Protein AF-A0A2T7M552-F1 (afdb_monomer_lite)

Secondary structure (DSSP, 8-state):
----------PPPEE-TTT--EE-EEEEEEEETTEEEEEEEEPPP--TT-HHHHHHHHHHHHHHTT-

Sequence (67 aa):
MDSKKRDLHQRAAFMCPTCKQPVSSEIHRHKSLGIFVPVWRAGPCENPDCLEYAAARERRARHRSRH

Radius of gyration: 17.25 Å; chains: 1; bounding box: 42×28×50 Å

Foldseek 3Di:
DDPPPPCPPPDPFDADPFPRDGADWDWDWDDDPNDTDTDIDGDQDPDPPTPSNVVVVVVVVVVVVVD

pLDDT: mean 82.76, std 12.22, range [46.31, 95.25]

Structure (mm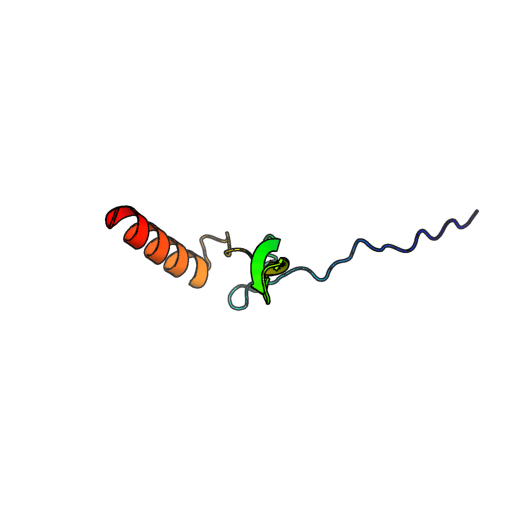CIF, N/CA/C/O backbone):
data_AF-A0A2T7M552-F1
#
_entry.id   AF-A0A2T7M552-F1
#
loop_
_atom_site.group_PDB
_atom_site.id
_atom_site.type_symbol
_atom_site.label_atom_id
_atom_site.label_alt_id
_atom_site.label_comp_id
_atom_site.label_asym_id
_atom_site.label_entity_id
_atom_site.label_seq_id
_atom_site.pdbx_PDB_ins_code
_atom_site.Cartn_x
_atom_site.Cartn_y
_atom_site.Cartn_z
_atom_site.occupancy
_atom_site.B_iso_or_equiv
_atom_site.auth_seq_id
_atom_site.auth_comp_id
_atom_site.auth_asym_id
_atom_site.auth_atom_id
_atom_site.pdbx_PDB_model_num
ATOM 1 N N . MET A 1 1 ? 26.904 -5.464 30.310 1.00 46.31 1 MET A N 1
ATOM 2 C CA . MET A 1 1 ? 26.716 -4.955 28.938 1.00 46.31 1 MET A CA 1
ATOM 3 C C . MET A 1 1 ? 25.641 -5.796 28.268 1.00 46.31 1 MET A C 1
ATOM 5 O O . MET A 1 1 ? 25.980 -6.827 27.720 1.00 46.31 1 MET A O 1
ATOM 9 N N . ASP A 1 2 ? 24.363 -5.424 28.366 1.00 54.03 2 ASP A N 1
ATOM 10 C CA . ASP A 1 2 ? 23.317 -6.011 27.509 1.00 54.03 2 ASP A CA 1
ATOM 11 C C . ASP A 1 2 ? 22.182 -4.991 27.346 1.00 54.03 2 ASP A C 1
ATOM 13 O O . ASP A 1 2 ? 21.133 -5.038 27.981 1.00 54.03 2 ASP A O 1
ATOM 17 N N . SER A 1 3 ? 22.456 -3.951 26.555 1.00 53.88 3 SER A N 1
ATOM 18 C CA . SER A 1 3 ? 21.422 -3.022 26.097 1.00 53.88 3 SER A CA 1
ATOM 19 C C . SER A 1 3 ? 20.651 -3.690 24.967 1.00 53.88 3 SER A C 1
ATOM 21 O O . SER A 1 3 ? 20.855 -3.383 23.792 1.00 53.88 3 SER A O 1
ATOM 23 N N . LYS A 1 4 ? 19.751 -4.613 25.313 1.00 61.22 4 LYS A N 1
ATOM 24 C CA . LYS A 1 4 ? 18.778 -5.159 24.369 1.00 61.22 4 LYS A CA 1
ATOM 25 C C . LYS A 1 4 ? 17.724 -4.088 24.085 1.00 61.22 4 LYS A C 1
ATOM 27 O O . LYS A 1 4 ? 16.648 -4.054 24.680 1.00 61.22 4 LYS A O 1
ATOM 32 N N . LYS A 1 5 ? 18.080 -3.140 23.211 1.00 61.62 5 LYS A N 1
ATOM 33 C CA . LYS A 1 5 ? 17.149 -2.160 22.647 1.00 61.62 5 LYS A CA 1
ATOM 34 C C . LYS A 1 5 ? 16.010 -2.949 22.011 1.00 61.62 5 LYS A C 1
ATOM 36 O O . LYS A 1 5 ? 16.230 -3.717 21.081 1.00 61.62 5 LYS A O 1
ATOM 41 N N . ARG A 1 6 ? 14.806 -2.797 22.563 1.00 58.97 6 ARG A N 1
ATOM 42 C CA . ARG A 1 6 ? 13.574 -3.326 21.974 1.00 58.97 6 ARG A CA 1
ATOM 43 C C . ARG A 1 6 ? 13.475 -2.766 20.560 1.00 58.97 6 ARG A C 1
ATOM 45 O O . ARG A 1 6 ? 13.300 -1.558 20.400 1.00 58.97 6 ARG A O 1
ATOM 52 N N . ASP A 1 7 ? 13.647 -3.630 19.568 1.00 58.94 7 ASP A N 1
ATOM 53 C CA . ASP A 1 7 ? 13.466 -3.284 18.167 1.00 58.94 7 ASP A CA 1
ATOM 54 C C . ASP A 1 7 ? 11.975 -2.998 17.936 1.00 58.94 7 ASP A C 1
ATOM 56 O O . ASP A 1 7 ? 11.157 -3.893 17.752 1.00 58.94 7 ASP A O 1
ATOM 60 N N . LEU A 1 8 ? 11.600 -1.725 18.063 1.00 57.38 8 LEU A N 1
ATOM 61 C CA . LEU A 1 8 ? 10.266 -1.210 17.740 1.00 57.38 8 LEU A CA 1
ATOM 62 C C . LEU A 1 8 ? 10.105 -0.981 16.223 1.00 57.38 8 LEU A C 1
ATOM 64 O O . LEU A 1 8 ? 9.098 -0.418 15.791 1.00 57.38 8 LEU A O 1
ATOM 68 N N . HIS A 1 9 ? 11.097 -1.370 15.416 1.00 56.25 9 HIS A N 1
ATOM 69 C CA . HIS A 1 9 ? 11.205 -1.000 14.008 1.00 56.25 9 HIS A CA 1
ATOM 70 C C . HIS A 1 9 ? 10.868 -2.121 13.033 1.00 56.25 9 HIS A C 1
ATOM 72 O O . HIS A 1 9 ? 10.611 -1.813 11.869 1.00 56.25 9 HIS A O 1
ATOM 78 N N . GLN A 1 10 ? 10.761 -3.373 13.479 1.00 63.44 10 GLN A N 1
ATOM 79 C CA . GLN A 1 10 ? 10.249 -4.465 12.655 1.00 63.44 10 GLN A CA 1
ATOM 80 C C . GLN A 1 10 ? 8.724 -4.335 12.444 1.00 63.44 10 GLN A C 1
ATOM 82 O O . GLN A 1 10 ? 7.927 -5.175 12.862 1.00 63.44 10 GLN A O 1
ATOM 87 N N . ARG A 1 11 ? 8.276 -3.254 11.793 1.00 66.12 11 ARG A N 1
ATOM 88 C CA . ARG A 1 11 ? 6.934 -3.188 11.208 1.00 66.12 11 ARG A CA 1
ATOM 89 C C . ARG A 1 11 ? 6.827 -4.324 10.195 1.00 66.12 11 ARG A C 1
ATOM 91 O O . ARG A 1 11 ? 7.728 -4.497 9.377 1.00 66.12 11 ARG A O 1
ATOM 98 N N . ALA A 1 12 ? 5.743 -5.096 10.255 1.00 74.69 12 ALA A N 1
ATOM 99 C CA . ALA A 1 12 ? 5.494 -6.145 9.274 1.00 74.69 12 ALA A CA 1
ATOM 100 C C . ALA A 1 12 ? 5.559 -5.542 7.860 1.00 74.69 12 ALA A C 1
ATOM 102 O O . ALA A 1 12 ? 4.852 -4.577 7.563 1.00 74.69 12 ALA A O 1
ATOM 103 N N . ALA A 1 13 ? 6.445 -6.076 7.017 1.00 80.31 13 ALA A N 1
ATOM 104 C CA . ALA A 1 13 ? 6.593 -5.615 5.645 1.00 80.31 13 ALA A CA 1
ATOM 105 C C . ALA A 1 13 ? 5.303 -5.898 4.863 1.00 80.31 13 ALA A C 1
ATOM 107 O O . ALA A 1 13 ? 4.721 -6.980 4.975 1.00 80.31 13 ALA A O 1
ATOM 108 N N . PHE A 1 14 ? 4.859 -4.937 4.053 1.00 89.31 14 PHE A N 1
ATOM 109 C CA . PHE A 1 14 ? 3.775 -5.183 3.111 1.00 89.31 14 PHE A CA 1
ATOM 110 C C . PHE A 1 14 ? 4.296 -6.050 1.966 1.00 89.31 14 PHE A C 1
ATOM 112 O O . PHE A 1 14 ? 5.366 -5.789 1.423 1.00 89.31 14 PHE A O 1
ATOM 119 N N . MET A 1 15 ? 3.530 -7.074 1.596 1.00 89.94 15 MET A N 1
ATOM 120 C CA . MET A 1 15 ? 3.882 -8.008 0.528 1.00 89.94 15 MET A CA 1
ATOM 121 C C . MET A 1 15 ? 2.869 -7.908 -0.607 1.00 89.94 15 MET A C 1
ATOM 123 O O . MET A 1 15 ? 1.661 -7.838 -0.366 1.00 89.94 15 MET A O 1
ATOM 127 N N . CYS A 1 16 ? 3.343 -7.956 -1.850 1.00 89.56 16 CYS A N 1
ATOM 128 C CA . CYS A 1 16 ? 2.458 -8.069 -3.003 1.00 89.56 16 CYS A CA 1
ATOM 129 C C . CYS A 1 16 ? 1.713 -9.419 -2.956 1.00 89.56 16 CYS A C 1
ATOM 131 O O . CYS A 1 16 ? 2.361 -10.462 -2.835 1.00 89.56 16 CYS A O 1
ATOM 133 N N . PRO A 1 17 ? 0.374 -9.459 -3.095 1.00 87.06 17 PRO A N 1
ATOM 134 C CA . PRO A 1 17 ? -0.367 -10.718 -3.047 1.00 87.06 17 PRO A CA 1
ATOM 135 C C . PRO A 1 17 ? -0.027 -11.663 -4.210 1.00 87.06 17 PRO A C 1
ATOM 137 O O . PRO A 1 17 ? -0.145 -12.874 -4.024 1.00 87.06 17 PRO A O 1
ATOM 140 N N . THR A 1 18 ? 0.437 -11.133 -5.347 1.00 89.88 18 THR A N 1
ATOM 141 C CA . THR A 1 18 ? 0.730 -11.889 -6.576 1.00 89.88 18 THR A CA 1
ATOM 142 C C . THR A 1 18 ? 2.161 -12.419 -6.607 1.00 89.88 18 THR A C 1
ATOM 144 O O . THR A 1 18 ? 2.363 -13.627 -6.599 1.00 89.88 18 THR A O 1
ATOM 147 N N . CYS A 1 19 ? 3.167 -11.539 -6.599 1.00 90.31 19 CYS A N 1
ATOM 148 C CA . CYS A 1 19 ? 4.573 -11.949 -6.718 1.00 90.31 19 CYS A CA 1
ATOM 149 C C . CYS A 1 19 ? 5.272 -12.189 -5.371 1.00 90.31 19 CYS A C 1
ATOM 151 O O . CYS A 1 19 ? 6.442 -12.563 -5.356 1.00 90.31 19 CYS A O 1
ATOM 153 N N . LYS A 1 20 ? 4.582 -11.946 -4.244 1.00 89.94 20 LYS A N 1
ATOM 154 C CA . LYS A 1 20 ? 5.093 -12.110 -2.868 1.00 89.94 20 LYS A CA 1
ATOM 155 C C . LYS A 1 20 ? 6.365 -11.318 -2.541 1.00 89.94 20 LYS A C 1
ATOM 157 O O . LYS A 1 20 ? 6.991 -11.568 -1.519 1.00 89.94 20 LYS A O 1
ATOM 162 N N . GLN A 1 21 ? 6.721 -10.343 -3.373 1.00 89.62 21 GLN A N 1
ATOM 163 C CA . GLN A 1 21 ? 7.835 -9.436 -3.114 1.00 89.62 21 GLN A CA 1
ATOM 164 C C . GLN A 1 21 ? 7.433 -8.359 -2.095 1.00 89.62 21 GLN A C 1
ATOM 166 O O . GLN A 1 21 ? 6.261 -7.949 -2.085 1.00 89.62 21 GLN A O 1
ATOM 171 N N . PRO A 1 22 ? 8.380 -7.885 -1.264 1.00 89.00 22 PRO A N 1
ATOM 172 C CA . PRO A 1 22 ? 8.143 -6.753 -0.384 1.00 89.00 22 PRO A CA 1
ATOM 173 C C . PRO A 1 22 ? 7.843 -5.509 -1.217 1.00 89.00 22 PRO A C 1
ATOM 175 O O . PRO A 1 22 ? 8.467 -5.268 -2.250 1.00 89.00 22 PRO A O 1
ATOM 178 N N . VAL A 1 23 ? 6.874 -4.721 -0.768 1.00 90.81 23 VAL A N 1
ATOM 179 C CA . VAL A 1 23 ? 6.503 -3.453 -1.399 1.00 90.81 23 VAL A CA 1
ATOM 180 C C . VAL A 1 23 ? 6.707 -2.302 -0.428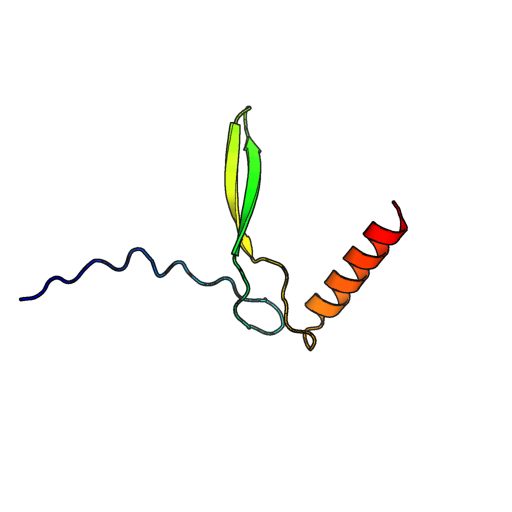 1.00 90.81 23 VAL A C 1
ATOM 182 O O . VAL A 1 23 ? 6.664 -2.478 0.795 1.00 90.81 23 VAL A O 1
ATOM 185 N N . SER A 1 24 ? 6.923 -1.109 -0.979 1.00 88.44 24 SER A N 1
ATOM 186 C CA . SER A 1 24 ? 6.994 0.116 -0.191 1.00 88.44 24 SER A CA 1
ATOM 187 C C . SER A 1 24 ? 5.686 0.328 0.578 1.00 88.44 24 SER A C 1
ATOM 189 O O . SER A 1 24 ? 4.599 -0.016 0.117 1.00 88.44 24 SER A O 1
ATOM 191 N N . SER A 1 25 ? 5.777 0.860 1.795 1.00 89.00 25 SER A N 1
ATOM 192 C CA . SER A 1 25 ? 4.605 1.249 2.581 1.00 89.00 25 SER A CA 1
ATOM 193 C C . SER A 1 25 ? 4.262 2.706 2.301 1.00 89.00 25 SER A C 1
ATOM 195 O O . SER A 1 25 ? 5.140 3.563 2.414 1.00 89.00 25 SER A O 1
ATOM 197 N N . GLU A 1 26 ? 2.998 3.009 2.037 1.00 91.00 26 GLU A N 1
ATOM 198 C CA . GLU A 1 26 ? 2.528 4.382 1.863 1.00 91.00 26 GLU A CA 1
ATOM 199 C C . GLU A 1 26 ? 1.556 4.787 2.977 1.00 91.00 26 GLU A C 1
ATOM 201 O O . GLU A 1 26 ? 0.810 3.964 3.514 1.00 91.00 26 GLU A O 1
ATOM 206 N N . ILE A 1 27 ? 1.587 6.068 3.358 1.00 91.00 27 ILE A N 1
ATOM 207 C CA . ILE A 1 27 ? 0.639 6.641 4.319 1.00 91.00 27 ILE A CA 1
ATOM 208 C C . ILE A 1 27 ? -0.503 7.271 3.536 1.00 91.00 27 ILE A C 1
ATOM 210 O O . ILE A 1 27 ? -0.320 8.279 2.853 1.00 91.00 27 ILE A O 1
ATOM 214 N N . HIS A 1 28 ? -1.704 6.734 3.700 1.00 90.50 28 HIS A N 1
ATOM 215 C CA . HIS A 1 28 ? -2.931 7.363 3.225 1.00 90.50 28 HIS A CA 1
ATOM 216 C C . HIS A 1 28 ? -3.619 8.092 4.367 1.00 90.50 28 HIS A C 1
ATOM 218 O O . HIS A 1 28 ? -3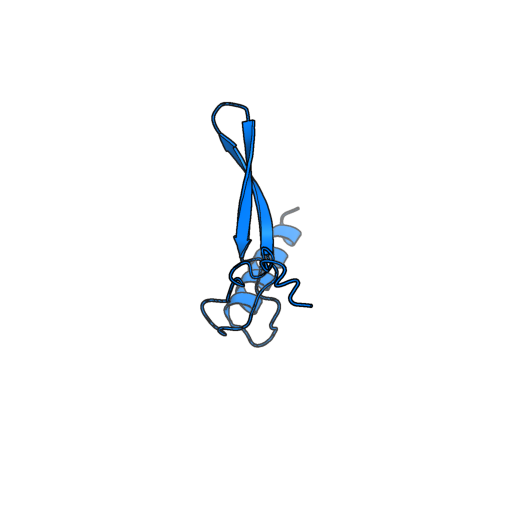.573 7.662 5.516 1.00 90.50 28 HIS A O 1
ATOM 224 N N . ARG A 1 29 ? -4.273 9.210 4.064 1.00 92.62 29 ARG A N 1
ATOM 225 C CA . ARG A 1 29 ? -5.083 9.940 5.041 1.00 92.62 29 ARG A CA 1
ATOM 226 C C . ARG A 1 29 ? -6.545 9.715 4.712 1.00 92.62 29 ARG A C 1
ATOM 228 O O . ARG A 1 29 ? -6.990 10.116 3.641 1.00 92.62 29 ARG A O 1
ATOM 235 N N . HIS A 1 30 ? -7.285 9.110 5.634 1.00 91.88 30 HIS A N 1
ATOM 236 C CA . HIS A 1 30 ? -8.739 9.045 5.524 1.00 91.88 30 HIS A CA 1
ATOM 237 C C . HIS A 1 30 ? -9.363 10.028 6.512 1.00 91.88 30 HIS A C 1
ATOM 239 O O . HIS A 1 30 ? -8.888 10.186 7.640 1.00 91.88 30 HIS A O 1
ATOM 245 N N . LYS A 1 31 ? -10.395 10.741 6.062 1.00 94.00 31 LYS A N 1
ATOM 246 C CA . LYS A 1 31 ? -11.104 11.696 6.906 1.00 94.00 31 LYS A CA 1
ATOM 247 C C . LYS A 1 31 ? -12.199 10.959 7.672 1.00 94.00 31 LYS A C 1
ATOM 249 O O . LYS A 1 31 ? -13.107 10.411 7.055 1.00 94.00 31 LYS A O 1
ATOM 254 N N . SER A 1 32 ? -12.121 10.990 8.995 1.00 93.69 32 SER A N 1
ATOM 255 C CA . SER A 1 32 ? -13.119 10.438 9.913 1.00 93.69 32 SER A CA 1
ATOM 256 C C . SER A 1 32 ? -13.560 11.519 10.873 1.00 93.69 32 SER A C 1
ATOM 258 O O . SER A 1 32 ? -12.712 12.123 11.516 1.00 93.69 32 SER A O 1
ATOM 260 N N . LEU A 1 33 ? -14.867 11.776 10.975 1.00 93.62 33 LEU A N 1
ATOM 261 C CA . LEU A 1 33 ? -15.434 12.708 11.965 1.00 93.62 33 LEU A CA 1
ATOM 262 C C . LEU A 1 33 ? -14.722 14.080 12.016 1.00 93.62 33 LEU A C 1
ATOM 264 O O . LEU A 1 33 ? -14.519 14.655 13.078 1.00 93.62 33 LEU A O 1
ATOM 268 N N . GLY A 1 34 ? -14.291 14.597 10.862 1.00 94.25 34 GLY A N 1
ATOM 269 C CA . GLY A 1 34 ? -13.595 15.886 10.769 1.00 94.25 34 GLY A CA 1
ATOM 270 C C . GLY A 1 34 ? -12.070 15.842 10.938 1.00 94.25 34 GLY A C 1
ATOM 271 O O . GLY A 1 34 ? -11.425 16.825 10.581 1.00 94.25 34 GLY A O 1
ATOM 272 N N . ILE A 1 35 ? -11.475 14.723 11.364 1.00 95.25 35 ILE A N 1
ATOM 273 C CA . ILE A 1 35 ? -10.017 14.560 11.503 1.00 95.25 35 ILE A CA 1
ATOM 274 C C . ILE A 1 35 ? -9.417 13.692 10.387 1.00 95.25 35 ILE A C 1
ATOM 276 O O . ILE A 1 35 ? -10.069 12.789 9.864 1.00 95.25 35 ILE A O 1
ATOM 280 N N . PHE A 1 36 ? -8.159 13.948 10.017 1.00 95.00 36 PHE A N 1
ATOM 281 C CA . PHE A 1 36 ? -7.415 13.131 9.049 1.00 95.00 36 PHE A CA 1
ATOM 282 C C . PHE A 1 36 ? -6.560 12.088 9.767 1.00 95.00 36 PHE A C 1
ATOM 284 O O . PHE A 1 36 ? -5.503 12.412 10.309 1.00 95.00 36 PHE A O 1
ATOM 291 N N . VAL A 1 37 ? -6.992 10.831 9.724 1.00 93.81 37 VAL A N 1
ATOM 292 C CA . VAL A 1 37 ? -6.288 9.713 10.357 1.00 93.81 37 VAL A CA 1
ATOM 293 C C . VAL A 1 37 ? -5.296 9.096 9.359 1.00 93.81 37 VAL A C 1
ATOM 295 O O . VAL A 1 37 ? -5.703 8.764 8.238 1.00 93.81 37 VAL A O 1
ATOM 298 N N . PRO A 1 38 ? -4.003 8.944 9.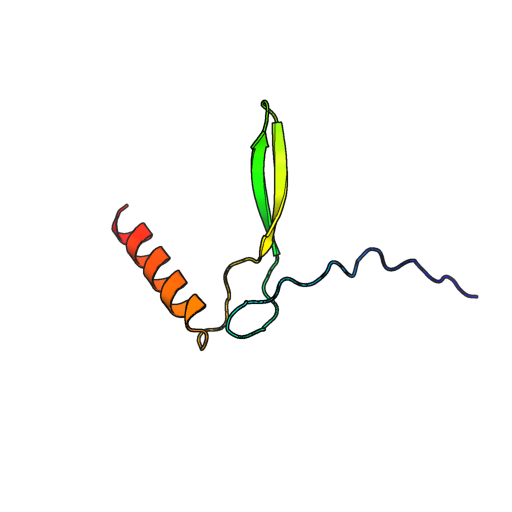718 1.00 92.75 38 PRO A N 1
ATOM 299 C CA . PRO A 1 38 ? -3.026 8.262 8.880 1.00 92.75 38 PRO A CA 1
ATOM 300 C C . PRO A 1 38 ? -3.226 6.745 8.947 1.00 92.75 38 PRO A C 1
ATOM 302 O O . PRO A 1 38 ? -3.296 6.155 10.023 1.00 92.75 38 PRO A O 1
ATOM 305 N N . VAL A 1 39 ? -3.273 6.108 7.786 1.00 90.81 39 VAL A N 1
ATOM 306 C CA . VAL A 1 39 ? -3.395 4.662 7.625 1.00 90.81 39 VAL A CA 1
ATOM 307 C C 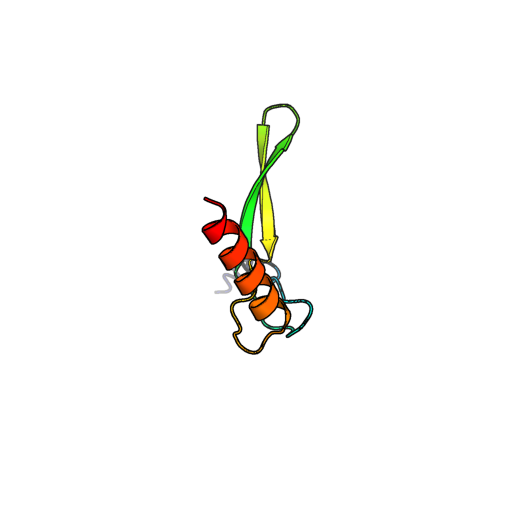. VAL A 1 39 ? -2.240 4.188 6.756 1.00 90.81 39 VAL A C 1
ATOM 309 O O . VAL A 1 39 ? -2.065 4.669 5.638 1.00 90.81 39 VAL A O 1
ATOM 312 N N . TRP A 1 40 ? -1.456 3.241 7.267 1.00 90.12 40 TRP A N 1
ATOM 313 C CA . TRP A 1 40 ? -0.410 2.579 6.491 1.00 90.12 40 TRP A CA 1
ATOM 314 C C . TRP A 1 40 ? -1.033 1.534 5.568 1.00 90.12 40 TRP A C 1
ATOM 316 O O . TRP A 1 40 ? -1.820 0.694 6.012 1.00 90.12 40 TRP A O 1
ATOM 326 N N . ARG A 1 41 ? -0.682 1.581 4.286 1.00 88.12 41 ARG A N 1
ATOM 327 C CA . ARG A 1 41 ? -1.120 0.621 3.271 1.00 88.12 41 ARG A CA 1
ATOM 328 C C . ARG A 1 41 ? 0.084 0.111 2.483 1.00 88.12 41 ARG A C 1
ATOM 330 O O . ARG A 1 41 ? 1.142 0.741 2.454 1.00 88.12 41 ARG A O 1
ATOM 337 N N . ALA A 1 42 ? -0.111 -1.037 1.843 1.00 89.50 42 ALA A N 1
ATOM 338 C CA . ALA A 1 42 ? 0.802 -1.523 0.825 1.00 89.50 42 ALA A CA 1
ATOM 339 C C . ALA A 1 42 ? 0.795 -0.543 -0.351 1.00 89.50 42 ALA A C 1
ATOM 341 O O . ALA A 1 42 ? -0.272 -0.255 -0.893 1.00 89.50 42 ALA A O 1
ATOM 342 N N . GLY A 1 43 ? 1.973 -0.056 -0.721 1.00 88.38 43 GLY A N 1
ATOM 343 C CA . GLY A 1 43 ? 2.176 0.722 -1.928 1.00 88.38 43 GLY A CA 1
ATOM 344 C C . GLY A 1 43 ? 1.987 -0.120 -3.191 1.00 88.38 43 GLY A C 1
ATOM 345 O O . GLY A 1 43 ? 1.810 -1.345 -3.124 1.00 88.38 43 GLY A O 1
ATOM 346 N N . PRO A 1 44 ? 2.022 0.519 -4.371 1.00 88.75 44 PRO A N 1
ATOM 347 C CA . PRO A 1 44 ? 2.008 -0.209 -5.629 1.00 88.75 44 PRO A CA 1
ATOM 348 C C . PRO A 1 44 ? 3.196 -1.173 -5.683 1.00 88.75 44 PRO A C 1
ATOM 350 O O . PRO A 1 44 ? 4.298 -0.848 -5.248 1.00 88.75 44 PRO A O 1
ATOM 353 N N . CYS A 1 45 ? 2.976 -2.359 -6.251 1.00 89.88 45 CYS A N 1
ATOM 354 C CA . CYS A 1 45 ? 4.096 -3.209 -6.634 1.00 89.88 45 CYS A CA 1
ATOM 355 C C . CYS A 1 45 ? 4.996 -2.422 -7.598 1.00 89.88 45 CYS A C 1
ATOM 357 O O . CYS A 1 45 ? 4.480 -1.625 -8.373 1.00 89.88 45 CYS A O 1
ATOM 359 N N . GLU A 1 46 ? 6.308 -2.631 -7.546 1.00 85.81 46 GLU A N 1
ATOM 360 C CA . GLU A 1 46 ? 7.276 -1.996 -8.458 1.00 85.81 46 GLU A CA 1
ATOM 361 C C . GLU A 1 46 ? 8.003 -3.034 -9.326 1.00 85.81 46 GLU A C 1
ATOM 363 O O . GLU A 1 46 ? 8.867 -2.686 -10.124 1.00 85.81 46 GLU A O 1
ATOM 368 N N . ASN A 1 47 ? 7.635 -4.314 -9.190 1.00 87.38 47 ASN A N 1
ATOM 369 C CA . ASN A 1 47 ? 8.214 -5.401 -9.967 1.00 87.38 47 ASN A CA 1
ATOM 370 C C . ASN A 1 47 ? 7.622 -5.413 -11.394 1.00 87.38 47 ASN A C 1
ATOM 372 O O . ASN A 1 47 ? 6.433 -5.721 -11.525 1.00 87.38 47 ASN A O 1
ATOM 376 N N . PRO A 1 48 ? 8.421 -5.149 -12.448 1.00 84.31 48 PRO A N 1
ATOM 377 C CA . PRO A 1 48 ? 7.953 -5.126 -13.833 1.00 84.31 48 PRO A CA 1
ATOM 378 C C . PRO A 1 48 ? 7.391 -6.462 -14.326 1.00 84.31 48 PRO A C 1
ATOM 380 O O . PRO A 1 48 ? 6.493 -6.457 -15.165 1.00 84.31 48 PRO A O 1
ATOM 383 N N . ASP A 1 49 ? 7.851 -7.581 -13.766 1.00 86.56 49 ASP A N 1
ATOM 384 C CA . ASP A 1 49 ? 7.401 -8.929 -14.130 1.00 86.56 49 ASP A CA 1
ATOM 385 C C . ASP A 1 49 ? 6.079 -9.321 -13.445 1.00 86.56 49 ASP A C 1
ATOM 387 O O . ASP A 1 49 ? 5.521 -10.393 -13.681 1.00 86.56 49 ASP A O 1
ATOM 391 N N . CYS A 1 50 ? 5.551 -8.468 -12.562 1.00 89.31 50 CYS A N 1
ATOM 392 C CA . CYS A 1 50 ? 4.308 -8.733 -11.853 1.00 89.31 50 CYS A CA 1
ATOM 393 C C . CYS A 1 50 ? 3.087 -8.317 -12.686 1.00 89.31 50 CYS A C 1
ATOM 395 O O . CYS A 1 50 ? 2.959 -7.167 -13.106 1.00 89.31 50 CYS A O 1
ATOM 397 N N . LEU A 1 51 ? 2.113 -9.220 -12.827 1.00 85.00 51 LEU A N 1
ATOM 398 C CA . LEU A 1 51 ? 0.854 -8.935 -13.531 1.00 85.00 51 LEU A CA 1
ATOM 399 C C . LEU A 1 51 ? 0.100 -7.738 -12.925 1.00 85.00 51 LEU A C 1
ATOM 401 O O . LEU A 1 51 ? -0.428 -6.896 -13.651 1.00 85.00 51 LEU A O 1
ATOM 405 N N . GLU A 1 52 ? 0.111 -7.613 -11.595 1.00 84.12 52 GLU A N 1
ATOM 406 C CA . GLU A 1 52 ? -0.509 -6.474 -10.908 1.00 84.12 52 GLU A CA 1
ATOM 407 C C . GLU A 1 52 ? 0.217 -5.154 -11.189 1.00 84.12 52 GLU A C 1
ATOM 409 O O . GLU A 1 52 ? -0.428 -4.106 -11.256 1.00 84.12 52 GLU A O 1
ATOM 414 N N . TYR A 1 53 ? 1.539 -5.185 -11.394 1.00 85.25 53 TYR A N 1
ATOM 415 C CA . TYR A 1 53 ? 2.292 -3.998 -11.796 1.00 85.25 53 TYR A CA 1
ATOM 416 C C . TYR A 1 53 ? 1.889 -3.539 -13.194 1.00 85.25 53 TYR A C 1
ATOM 418 O O . TYR A 1 53 ? 1.586 -2.360 -13.381 1.00 85.25 53 TYR A O 1
ATOM 426 N N . ALA A 1 54 ? 1.818 -4.463 -14.157 1.00 84.00 54 ALA A N 1
ATOM 427 C CA . ALA A 1 54 ? 1.393 -4.157 -15.520 1.00 84.00 54 ALA A CA 1
ATOM 428 C C . ALA A 1 54 ? -0.021 -3.550 -15.540 1.00 84.00 54 ALA A C 1
ATOM 430 O O . ALA A 1 54 ? -0.217 -2.449 -16.062 1.00 84.00 54 ALA A O 1
ATOM 431 N N . ALA A 1 55 ? -0.978 -4.185 -14.855 1.00 84.50 55 ALA A N 1
ATOM 432 C CA . ALA A 1 55 ? -2.348 -3.687 -14.751 1.00 84.50 55 ALA A CA 1
ATOM 433 C C . ALA A 1 55 ? -2.425 -2.317 -14.047 1.00 84.50 55 ALA A C 1
ATOM 435 O O . ALA A 1 55 ? -3.144 -1.417 -14.487 1.00 84.50 55 ALA A O 1
ATOM 436 N N . ALA A 1 56 ? -1.671 -2.112 -12.962 1.00 84.38 56 ALA A N 1
ATOM 437 C CA . ALA A 1 56 ? -1.610 -0.822 -12.276 1.00 84.38 56 ALA A CA 1
ATOM 438 C C . ALA A 1 56 ? -0.996 0.277 -13.157 1.00 84.38 56 ALA A C 1
ATOM 440 O O . ALA A 1 56 ? -1.482 1.414 -13.146 1.00 84.38 56 ALA A O 1
ATOM 441 N N . ARG A 1 57 ? 0.035 -0.054 -13.939 1.00 84.75 57 ARG A N 1
ATOM 442 C CA . ARG A 1 57 ? 0.679 0.862 -14.885 1.00 84.75 57 ARG A CA 1
ATOM 443 C C . ARG A 1 57 ? -0.290 1.291 -15.980 1.00 84.75 57 ARG A C 1
ATOM 445 O O . ARG A 1 57 ? -0.403 2.485 -16.253 1.00 84.75 57 ARG A O 1
ATOM 452 N N . GLU A 1 58 ? -1.047 0.355 -16.542 1.00 84.31 58 GLU A N 1
ATOM 453 C CA . GLU A 1 58 ? -2.092 0.647 -17.526 1.00 84.31 58 GLU A CA 1
ATOM 454 C C . GLU A 1 58 ? -3.205 1.529 -16.950 1.00 84.31 58 GLU A C 1
ATOM 456 O O . GLU A 1 58 ? -3.589 2.523 -17.572 1.00 84.31 58 GLU A O 1
ATOM 461 N N . ARG A 1 59 ? -3.697 1.226 -15.738 1.00 85.56 59 ARG A N 1
ATOM 462 C CA . ARG A 1 59 ? -4.696 2.060 -15.044 1.00 85.56 59 ARG A CA 1
ATOM 463 C C . ARG A 1 59 ? -4.203 3.500 -14.866 1.00 85.56 59 ARG A C 1
ATOM 465 O O . ARG A 1 59 ? -4.947 4.440 -15.147 1.00 85.56 59 ARG A O 1
ATOM 472 N N . ARG A 1 60 ? -2.944 3.683 -14.448 1.00 83.81 60 ARG A N 1
ATOM 473 C CA . ARG A 1 60 ? -2.319 5.010 -14.291 1.00 83.81 60 ARG A CA 1
ATOM 474 C C . ARG A 1 60 ? -2.160 5.736 -15.626 1.00 83.81 60 ARG A C 1
ATOM 476 O O . ARG A 1 60 ? -2.462 6.925 -15.694 1.00 83.81 60 ARG A O 1
ATOM 483 N N . ALA A 1 61 ? -1.742 5.035 -16.681 1.00 84.75 61 ALA A N 1
ATOM 484 C CA . ALA A 1 61 ? -1.638 5.607 -18.022 1.00 84.75 61 ALA A CA 1
ATOM 485 C C . ALA A 1 61 ? -3.001 6.114 -18.516 1.00 84.75 61 ALA A C 1
ATOM 487 O O . ALA A 1 61 ? -3.113 7.267 -18.922 1.00 84.75 61 ALA A O 1
ATOM 488 N N . ARG A 1 62 ? -4.060 5.304 -18.370 1.00 86.44 62 ARG A N 1
ATOM 489 C CA . ARG A 1 62 ? -5.432 5.699 -18.729 1.00 86.44 62 ARG A CA 1
ATOM 490 C C . ARG A 1 62 ? -5.924 6.909 -17.943 1.00 86.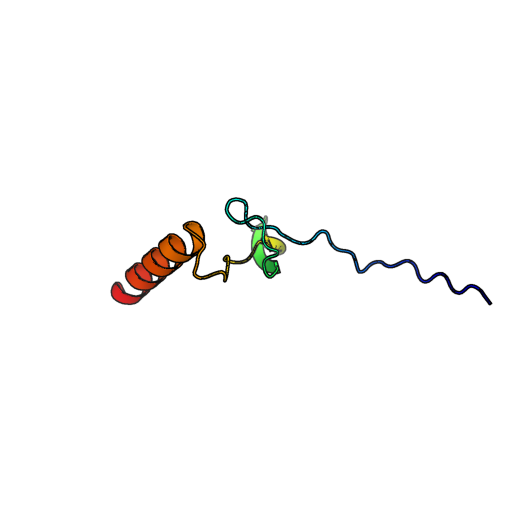44 62 ARG A C 1
ATOM 492 O O . ARG A 1 62 ? -6.572 7.772 -18.524 1.00 86.44 62 ARG A O 1
ATOM 499 N N . HIS A 1 63 ? -5.642 6.973 -16.640 1.00 84.81 63 HIS A N 1
ATOM 500 C CA . HIS A 1 63 ? -6.002 8.136 -15.830 1.00 84.81 63 HIS A CA 1
ATOM 501 C C . HIS A 1 63 ? -5.298 9.398 -16.337 1.00 84.81 63 HIS A C 1
ATOM 503 O O . HIS A 1 63 ? -5.941 10.427 -16.489 1.00 84.81 63 HIS A O 1
ATOM 509 N N . ARG A 1 64 ? -4.000 9.314 -16.655 1.00 84.38 64 ARG A N 1
ATOM 510 C CA . ARG A 1 64 ? -3.238 10.455 -17.178 1.00 84.38 64 ARG A CA 1
ATOM 511 C C . ARG A 1 64 ? -3.737 10.925 -18.542 1.00 84.38 64 ARG A C 1
ATOM 513 O O . ARG A 1 64 ? -3.755 12.117 -18.770 1.00 84.38 64 ARG A O 1
ATOM 520 N N . SER A 1 65 ? -4.155 10.020 -19.423 1.00 82.94 65 SER A N 1
ATOM 521 C CA . SER A 1 65 ? -4.696 10.386 -20.741 1.00 82.94 65 SER A CA 1
ATOM 522 C C . SER A 1 65 ? -6.075 11.051 -20.695 1.00 82.94 65 SER A C 1
ATOM 524 O O . SER A 1 65 ? -6.545 11.522 -21.725 1.00 82.94 65 SER A O 1
ATOM 526 N N . ARG A 1 66 ? -6.763 11.020 -19.546 1.00 81.00 66 ARG A N 1
ATOM 527 C CA . ARG A 1 66 ? -8.088 11.632 -19.364 1.00 81.00 66 ARG A CA 1
ATOM 528 C C . ARG A 1 66 ? -8.034 13.066 -18.822 1.00 81.00 66 ARG A C 1
ATOM 530 O O . ARG A 1 66 ? -9.084 13.700 -18.795 1.00 81.00 66 ARG A O 1
ATOM 537 N N . HIS A 1 67 ? -6.867 13.534 -18.381 1.00 60.50 67 HIS A N 1
ATOM 538 C CA . HIS A 1 67 ? -6.606 14.915 -17.953 1.00 60.50 67 HIS A CA 1
ATOM 539 C C . HIS A 1 67 ? -5.788 15.636 -19.018 1.00 60.50 67 HIS A C 1
ATOM 541 O O . HIS A 1 67 ? -5.967 16.863 -19.136 1.00 60.50 67 HIS A O 1
#